Protein AF-A0A932MEW2-F1 (afdb_monomer)

Mean predicted aligned error: 4.28 Å

pLDDT: mean 93.79, std 7.32, range [57.91, 98.25]

Structure (mmCIF, N/CA/C/O backbone):
data_AF-A0A932MEW2-F1
#
_entry.id   AF-A0A932MEW2-F1
#
loop_
_atom_site.group_PDB
_atom_site.id
_atom_site.type_symbol
_atom_site.label_atom_id
_atom_site.label_alt_id
_atom_site.label_comp_id
_atom_site.label_asym_id
_atom_site.label_entity_id
_atom_site.label_seq_id
_atom_site.pdbx_PDB_ins_code
_atom_site.Cartn_x
_atom_site.Cartn_y
_atom_site.Cartn_z
_atom_site.occupancy
_atom_site.B_iso_or_equiv
_atom_site.auth_seq_id
_atom_site.auth_comp_id
_atom_site.auth_asym_id
_atom_site.auth_atom_id
_atom_site.pdbx_PDB_model_num
ATOM 1 N N . LEU A 1 1 ? -3.110 -12.913 4.296 1.00 69.75 1 LEU A N 1
ATOM 2 C CA . LEU A 1 1 ? -3.398 -11.810 5.243 1.00 69.75 1 LEU A CA 1
ATOM 3 C C . LEU A 1 1 ? -4.905 -11.767 5.448 1.00 69.75 1 LEU A C 1
ATOM 5 O O . LEU A 1 1 ? -5.595 -12.064 4.476 1.00 69.75 1 LEU A O 1
ATOM 9 N N . PRO A 1 2 ? -5.414 -11.486 6.658 1.00 81.69 2 PRO A N 1
ATOM 10 C CA . PRO A 1 2 ? -6.852 -11.320 6.845 1.00 81.69 2 PRO A CA 1
ATOM 11 C C . PRO A 1 2 ? -7.347 -10.092 6.078 1.00 81.69 2 PRO A C 1
ATOM 13 O O . PRO A 1 2 ? -6.566 -9.191 5.765 1.00 81.69 2 PRO A O 1
ATOM 16 N N . GLU A 1 3 ? -8.636 -10.089 5.750 1.00 89.00 3 GLU A N 1
ATOM 17 C CA . GLU A 1 3 ? -9.257 -9.016 4.972 1.00 89.00 3 GLU A CA 1
ATOM 18 C C . GLU A 1 3 ? -9.284 -7.693 5.742 1.00 89.00 3 GLU A C 1
ATOM 20 O O . GLU A 1 3 ? -9.046 -6.638 5.159 1.00 89.00 3 GLU A O 1
ATOM 25 N N . GLU A 1 4 ? -9.497 -7.759 7.054 1.00 94.38 4 GLU A N 1
ATOM 26 C CA . GLU A 1 4 ? -9.461 -6.624 7.968 1.00 94.38 4 GLU A CA 1
ATOM 27 C C . GLU A 1 4 ? -9.135 -7.075 9.396 1.00 94.38 4 GLU A C 1
ATOM 29 O O . GLU A 1 4 ? -9.334 -8.235 9.766 1.00 94.38 4 GLU A O 1
ATOM 34 N N . PHE A 1 5 ? -8.623 -6.143 10.19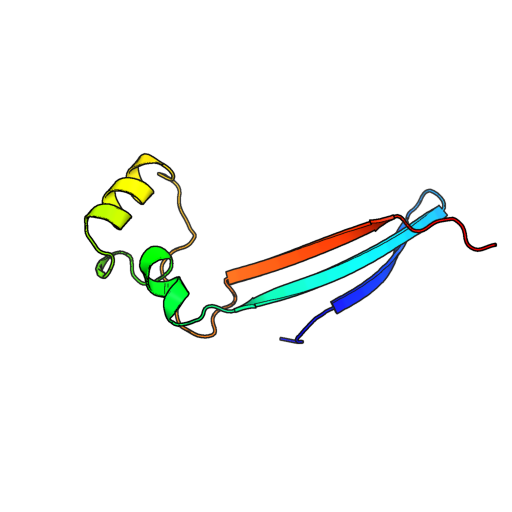5 1.00 94.88 5 PHE A N 1
ATOM 35 C CA . PHE A 1 5 ? -8.479 -6.262 11.640 1.00 94.88 5 PHE A CA 1
ATOM 36 C C . PHE A 1 5 ? -9.287 -5.158 12.308 1.00 94.88 5 PHE A C 1
ATOM 38 O O . PHE A 1 5 ? -9.191 -3.997 11.909 1.00 94.88 5 PHE A O 1
ATOM 45 N N . VAL A 1 6 ? -10.047 -5.520 13.339 1.00 96.19 6 VAL A N 1
ATOM 46 C CA . VAL A 1 6 ? -10.855 -4.585 14.123 1.00 96.19 6 VAL A CA 1
ATOM 47 C C . VAL A 1 6 ? -10.658 -4.893 15.600 1.00 96.19 6 VAL A C 1
ATOM 49 O O . VAL A 1 6 ? -10.899 -6.018 16.031 1.00 96.19 6 VAL A O 1
ATOM 52 N N . GLU A 1 7 ? -10.226 -3.903 16.375 1.00 95.56 7 GLU A N 1
ATOM 53 C CA . GLU A 1 7 ? -9.955 -4.062 17.803 1.00 95.56 7 GLU A CA 1
ATOM 54 C C . GLU A 1 7 ? -10.399 -2.823 18.585 1.00 95.56 7 GLU A C 1
ATOM 56 O O . GLU A 1 7 ? -10.255 -1.699 18.114 1.00 95.56 7 GLU A O 1
ATOM 61 N N . VAL A 1 8 ? -10.933 -3.015 19.793 1.00 95.38 8 VAL A N 1
ATOM 62 C CA . VAL A 1 8 ? -11.145 -1.918 20.746 1.00 95.38 8 VAL A CA 1
ATOM 63 C C . VAL A 1 8 ? -10.027 -1.958 21.774 1.00 95.38 8 VAL A C 1
ATOM 65 O O . VAL A 1 8 ? -9.922 -2.914 22.541 1.00 95.38 8 VAL A O 1
ATOM 68 N N . ILE A 1 9 ? -9.225 -0.901 21.819 1.00 94.00 9 ILE A N 1
ATOM 69 C CA . ILE A 1 9 ? -8.080 -0.775 22.715 1.00 94.00 9 ILE A CA 1
ATOM 70 C C . ILE A 1 9 ? -8.422 0.198 23.840 1.00 94.00 9 ILE A C 1
ATOM 72 O O . ILE A 1 9 ? -9.068 1.224 23.626 1.00 94.00 9 ILE A O 1
ATOM 76 N N . ARG A 1 10 ? -7.982 -0.126 25.059 1.00 92.62 10 ARG A N 1
ATOM 77 C CA . ARG A 1 10 ? -8.040 0.777 26.211 1.00 92.62 10 ARG A CA 1
ATOM 78 C C . ARG A 1 10 ? -6.712 1.520 26.337 1.00 92.62 10 ARG A C 1
ATOM 80 O O . ARG A 1 10 ? -5.673 0.887 26.518 1.00 92.62 10 ARG A O 1
ATOM 87 N N . ALA A 1 11 ? -6.750 2.843 26.260 1.00 85.00 11 ALA A N 1
ATOM 88 C CA . ALA A 1 11 ? -5.579 3.685 26.445 1.00 85.00 11 ALA A CA 1
ATOM 89 C C . ALA A 1 11 ? -5.182 3.781 27.936 1.00 85.00 11 ALA A C 1
ATOM 91 O O . ALA A 1 11 ? -6.009 3.527 28.822 1.00 85.00 11 ALA A O 1
ATOM 92 N N . PRO A 1 12 ? -3.926 4.159 28.249 1.00 87.56 12 PRO A N 1
ATOM 93 C CA . PRO A 1 12 ? -3.459 4.289 29.632 1.00 87.56 12 PRO A CA 1
ATOM 94 C C . PRO A 1 12 ? -4.249 5.298 30.477 1.00 87.56 12 PRO A C 1
ATOM 96 O O . PRO A 1 12 ? -4.359 5.128 31.688 1.00 87.56 12 PRO A O 1
ATOM 99 N N . ASP A 1 13 ? -4.825 6.321 29.845 1.00 87.69 13 ASP A N 1
ATOM 100 C CA . ASP A 1 13 ? -5.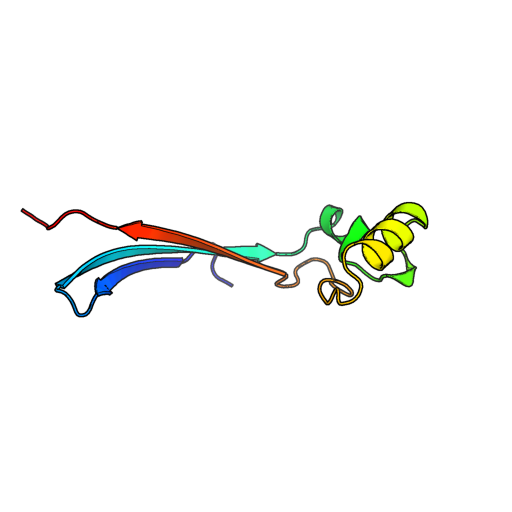670 7.340 30.481 1.00 87.69 13 ASP A CA 1
ATOM 101 C C . ASP A 1 13 ? -7.108 6.859 30.766 1.00 87.69 13 ASP A C 1
ATOM 103 O O . ASP A 1 13 ? -7.928 7.602 31.303 1.00 87.69 13 ASP A O 1
ATOM 107 N N . GLY A 1 14 ? -7.418 5.602 30.434 1.00 87.38 14 GLY A N 1
ATOM 108 C CA . GLY A 1 14 ? -8.717 4.979 30.657 1.00 87.38 14 GLY A CA 1
ATOM 109 C C . GLY A 1 14 ? -9.731 5.195 29.534 1.00 87.38 14 GLY A C 1
ATOM 110 O O . GLY A 1 14 ? -10.819 4.621 29.623 1.00 87.38 14 GLY A O 1
ATOM 111 N N . THR A 1 15 ? -9.391 5.953 28.488 1.00 89.88 15 THR A N 1
ATOM 112 C CA . THR A 1 15 ? -10.230 6.101 27.291 1.00 89.88 15 THR A CA 1
ATOM 113 C C . THR A 1 15 ? -10.206 4.837 26.426 1.00 89.88 15 THR A C 1
ATOM 115 O O . THR A 1 15 ? -9.342 3.968 26.578 1.00 89.88 15 THR A O 1
ATOM 118 N N . TYR A 1 16 ? -11.188 4.703 25.533 1.00 93.62 16 TYR A N 1
ATOM 119 C CA . TYR A 1 16 ? -11.271 3.592 24.585 1.00 93.62 16 TYR A CA 1
ATOM 120 C C . TYR A 1 16 ? -11.161 4.110 23.153 1.00 93.62 16 TYR A C 1
ATOM 122 O O . TYR A 1 16 ? -11.686 5.172 22.826 1.00 93.62 16 TYR A O 1
ATOM 130 N N . GLU A 1 17 ? -10.521 3.334 22.287 1.00 94.75 17 GLU A N 1
ATOM 131 C CA . GLU A 1 17 ? -10.369 3.629 20.865 1.00 94.75 17 GLU A CA 1
ATOM 132 C C . GLU A 1 17 ? -10.673 2.371 20.048 1.00 94.75 17 GLU A C 1
ATOM 134 O O . GLU A 1 17 ? -10.174 1.291 20.354 1.00 94.75 17 GLU A O 1
ATOM 139 N N . LEU A 1 18 ? -11.481 2.505 18.997 1.00 95.56 18 LEU A N 1
ATOM 140 C CA . LEU A 1 18 ? -11.607 1.483 17.964 1.00 95.56 18 LEU A CA 1
ATOM 141 C C . LEU A 1 18 ? -10.473 1.664 16.950 1.00 95.56 18 LEU A C 1
ATOM 143 O O . LEU A 1 18 ? -10.346 2.730 16.344 1.00 95.56 18 LEU A O 1
ATOM 147 N N . GLN A 1 19 ? -9.693 0.616 16.723 1.00 96.38 19 GLN A N 1
ATOM 148 C CA . GLN A 1 19 ? -8.695 0.540 15.667 1.00 96.38 19 GLN A CA 1
ATOM 149 C C . GLN A 1 19 ? -9.173 -0.398 14.563 1.00 96.38 19 GLN A C 1
ATOM 151 O O . GLN A 1 19 ? -9.596 -1.524 14.820 1.00 96.38 19 GLN A O 1
ATOM 156 N N . TYR A 1 20 ? -9.092 0.080 13.326 1.00 96.88 20 TYR A N 1
ATOM 157 C CA . TYR A 1 20 ? -9.387 -0.672 12.114 1.00 96.88 20 TYR A CA 1
ATOM 158 C C . TYR A 1 20 ? -8.157 -0.672 11.211 1.00 96.88 20 TYR A C 1
ATOM 160 O O . TYR A 1 20 ? -7.580 0.387 10.950 1.00 96.88 20 TYR A O 1
ATOM 168 N N . LEU A 1 21 ? -7.775 -1.839 10.698 1.00 97.31 21 LEU A N 1
ATOM 169 C CA . LEU A 1 21 ? -6.669 -1.985 9.761 1.00 97.31 21 LEU A CA 1
ATOM 170 C C . LEU A 1 21 ? -7.087 -2.855 8.578 1.00 97.31 21 LEU A C 1
ATOM 172 O O . LEU A 1 21 ? -7.505 -3.996 8.759 1.00 97.31 21 LEU A O 1
ATOM 176 N N . ARG A 1 22 ? -6.896 -2.351 7.358 1.00 97.31 22 ARG A N 1
ATOM 177 C CA . ARG A 1 22 ? -7.129 -3.109 6.124 1.00 97.31 22 ARG A CA 1
ATOM 178 C C . ARG A 1 22 ? -5.881 -3.119 5.246 1.00 97.31 22 ARG A C 1
ATOM 180 O O . ARG A 1 22 ? -5.433 -2.038 4.857 1.00 97.31 22 ARG A O 1
ATOM 187 N N . PRO A 1 23 ? -5.317 -4.287 4.892 1.00 97.50 23 PRO A N 1
ATOM 188 C CA . PRO A 1 23 ? -4.176 -4.346 3.989 1.00 97.50 23 PRO A CA 1
ATOM 189 C C . PRO A 1 23 ? -4.541 -3.833 2.590 1.00 97.50 23 PRO A C 1
ATOM 191 O O . PRO A 1 23 ? -5.626 -4.083 2.067 1.00 97.50 23 PRO A O 1
ATOM 194 N N . ILE A 1 24 ? -3.593 -3.141 1.966 1.00 97.44 24 ILE A N 1
ATOM 195 C CA . ILE A 1 24 ? -3.641 -2.741 0.562 1.00 97.44 24 ILE A CA 1
ATOM 196 C C . ILE A 1 24 ? -2.784 -3.746 -0.197 1.00 97.44 24 ILE A C 1
ATOM 198 O O . ILE A 1 24 ? -1.556 -3.733 -0.083 1.00 97.44 24 ILE A O 1
ATOM 202 N N . LEU A 1 25 ? -3.436 -4.620 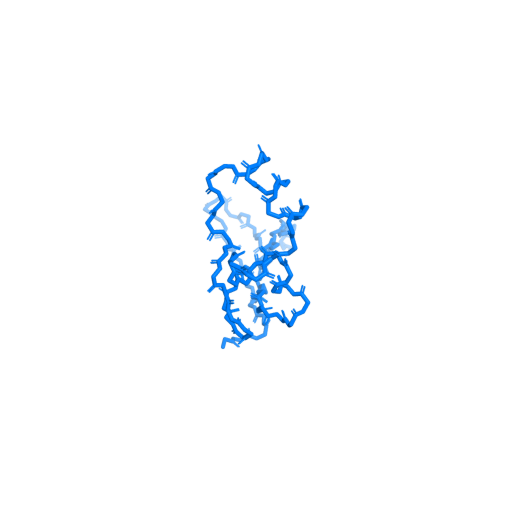-0.955 1.00 97.31 25 LEU A N 1
ATOM 203 C CA . LEU A 1 25 ? -2.758 -5.530 -1.870 1.00 97.31 25 LEU A CA 1
ATOM 204 C C . LEU A 1 25 ? -2.647 -4.887 -3.250 1.00 97.31 25 LEU A C 1
ATOM 206 O O . LEU A 1 25 ? -3.562 -4.200 -3.708 1.00 97.31 25 LEU A O 1
ATOM 210 N N . VAL A 1 26 ? -1.508 -5.099 -3.898 1.00 98.19 26 VAL A N 1
ATOM 211 C CA . VAL A 1 26 ? -1.236 -4.568 -5.232 1.00 98.19 26 VAL A CA 1
ATOM 212 C C . VAL A 1 26 ? -2.095 -5.293 -6.261 1.00 98.19 26 VAL A C 1
ATOM 214 O O . VAL A 1 26 ? -2.064 -6.516 -6.378 1.00 98.19 26 VAL A O 1
ATOM 217 N N . ASP A 1 27 ? -2.835 -4.518 -7.044 1.00 97.81 27 ASP A N 1
ATOM 218 C CA . ASP A 1 27 ? -3.610 -4.991 -8.190 1.00 97.81 27 ASP A CA 1
ATOM 219 C C . ASP A 1 27 ? -2.950 -4.506 -9.496 1.00 97.81 27 ASP A C 1
ATOM 221 O O . ASP A 1 27 ? -2.092 -3.620 -9.482 1.00 97.81 27 ASP A O 1
ATOM 225 N N . ARG A 1 28 ? -3.348 -5.041 -10.654 1.00 97.75 28 ARG A N 1
ATOM 226 C CA . ARG A 1 28 ? -2.744 -4.731 -11.965 1.00 97.75 28 ARG A CA 1
ATOM 227 C C . ARG A 1 28 ? -2.661 -3.232 -12.245 1.00 97.75 28 ARG A C 1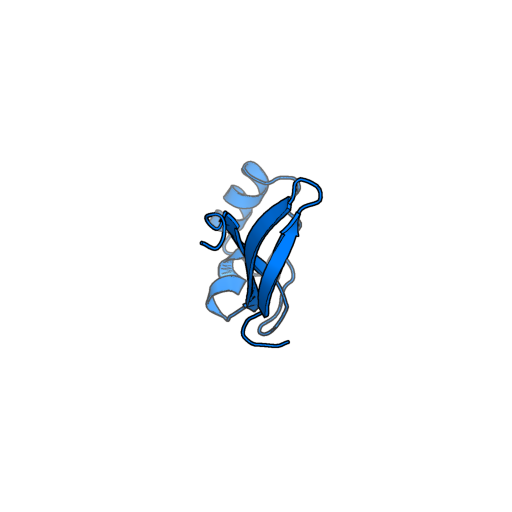
ATOM 229 O O . ARG A 1 28 ? -1.642 -2.753 -12.731 1.00 97.75 28 ARG A O 1
ATOM 236 N N . ARG A 1 29 ? -3.709 -2.479 -11.901 1.00 96.62 29 ARG A N 1
ATOM 237 C CA . ARG A 1 29 ? -3.761 -1.019 -12.101 1.00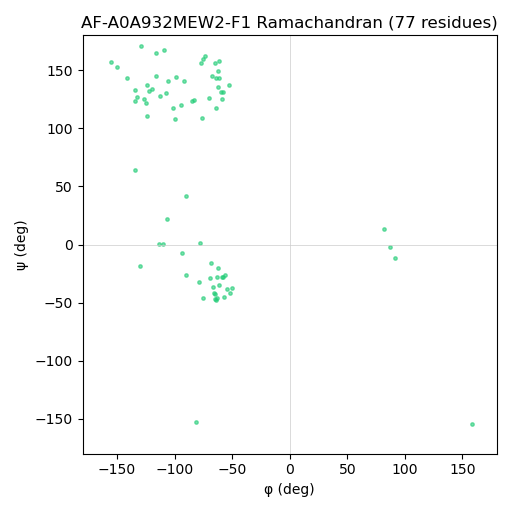 96.62 29 ARG A CA 1
ATOM 238 C C . ARG A 1 29 ? -2.706 -0.255 -11.296 1.00 96.62 29 ARG A C 1
ATOM 240 O O . ARG A 1 29 ? -2.285 0.818 -11.708 1.00 96.62 29 ARG A O 1
ATOM 247 N N . CYS A 1 30 ? -2.274 -0.799 -10.160 1.00 97.94 30 CYS A N 1
ATOM 248 C CA . CYS A 1 30 ? -1.268 -0.176 -9.305 1.00 97.94 30 CYS A CA 1
ATOM 249 C C . CYS A 1 30 ? 0.116 -0.182 -9.972 1.00 97.94 30 CYS A C 1
ATOM 251 O O . CYS A 1 30 ? 0.922 0.715 -9.731 1.00 97.94 30 CYS A O 1
ATOM 253 N N . LEU A 1 31 ? 0.384 -1.169 -10.835 1.00 97.69 31 LEU A N 1
ATOM 254 C CA . LEU A 1 31 ? 1.697 -1.377 -11.447 1.00 97.69 31 LEU A CA 1
ATOM 255 C C . LEU A 1 31 ? 2.097 -0.291 -12.448 1.00 97.69 31 LEU A C 1
ATOM 257 O O . LEU A 1 31 ? 3.281 -0.166 -12.738 1.00 97.69 31 LEU A O 1
ATOM 261 N N . ALA A 1 32 ? 1.151 0.532 -12.910 1.00 96.25 32 ALA A N 1
ATOM 262 C CA . ALA A 1 32 ? 1.446 1.674 -13.776 1.00 96.25 32 ALA A CA 1
ATOM 263 C C . ALA A 1 32 ? 2.436 2.672 -13.141 1.00 96.25 32 ALA A C 1
ATOM 265 O O . ALA A 1 32 ? 3.166 3.343 -13.867 1.00 96.25 32 ALA A O 1
ATOM 266 N N . CYS A 1 33 ? 2.462 2.749 -11.803 1.00 95.81 33 CYS A N 1
ATOM 267 C CA . CYS A 1 33 ? 3.351 3.640 -11.048 1.00 95.81 33 CYS A CA 1
ATOM 268 C C . CYS A 1 33 ? 4.127 2.933 -9.926 1.00 95.81 33 CYS A C 1
ATOM 270 O O . CYS A 1 33 ? 5.107 3.479 -9.436 1.00 95.81 33 CYS A O 1
ATOM 272 N N . HIS A 1 34 ? 3.685 1.751 -9.485 1.00 97.50 34 HIS A N 1
ATOM 273 C CA . HIS A 1 34 ? 4.294 1.014 -8.371 1.00 97.50 34 HIS A CA 1
ATOM 274 C C . HIS A 1 34 ? 4.955 -0.309 -8.804 1.00 97.50 34 HIS A C 1
ATOM 276 O O . HIS A 1 34 ? 5.496 -1.020 -7.963 1.00 97.50 34 HIS A O 1
ATOM 282 N N . GLY A 1 35 ? 4.920 -0.656 -10.095 1.00 96.69 35 GLY A N 1
ATOM 283 C CA . GLY A 1 35 ? 5.573 -1.852 -10.645 1.00 96.69 35 GLY A CA 1
ATOM 284 C C . GLY A 1 35 ? 7.069 -1.655 -10.899 1.00 96.69 35 GLY A C 1
ATOM 285 O O . GLY A 1 35 ? 7.704 -0.823 -10.257 1.00 96.69 35 GLY A O 1
ATOM 286 N N . ASP A 1 36 ? 7.636 -2.395 -11.854 1.00 97.00 36 ASP A N 1
ATOM 287 C CA . ASP A 1 36 ? 9.021 -2.191 -12.293 1.00 97.00 36 ASP A CA 1
ATOM 288 C C . ASP A 1 36 ? 9.176 -0.798 -12.928 1.00 97.00 36 ASP A C 1
ATOM 290 O O . ASP A 1 36 ? 8.579 -0.556 -13.988 1.00 97.00 36 ASP A O 1
ATOM 294 N N . PRO A 1 37 ? 10.004 0.098 -12.350 1.00 95.38 37 PRO A N 1
ATOM 295 C CA . PRO A 1 37 ? 10.254 1.406 -12.919 1.00 95.38 37 PRO A CA 1
ATOM 296 C C . PRO A 1 37 ? 10.624 1.350 -14.389 1.00 95.38 37 PRO A C 1
ATOM 298 O O . PRO A 1 37 ? 10.182 2.221 -15.122 1.00 95.38 37 PRO A O 1
ATOM 301 N N . ALA A 1 38 ? 11.390 0.355 -14.857 1.00 94.81 38 ALA A N 1
ATOM 302 C CA . ALA A 1 38 ? 11.789 0.205 -16.261 1.00 94.81 38 ALA A CA 1
ATOM 303 C C . ALA A 1 38 ? 10.593 0.158 -17.230 1.00 94.81 38 ALA A C 1
ATOM 305 O O . ALA A 1 38 ? 10.720 0.589 -18.373 1.00 94.81 38 ALA A O 1
ATOM 306 N N . THR A 1 39 ? 9.425 -0.274 -16.754 1.00 95.50 39 THR A N 1
ATOM 307 C CA . THR A 1 39 ? 8.199 -0.423 -17.552 1.00 95.50 39 THR A CA 1
ATOM 308 C C . THR A 1 39 ? 7.271 0.792 -17.520 1.00 95.50 39 THR A C 1
ATOM 310 O O . THR A 1 39 ? 6.294 0.835 -18.267 1.00 95.50 39 THR A O 1
ATOM 313 N N . PHE A 1 40 ? 7.554 1.790 -16.676 1.00 96.50 40 PHE A N 1
ATOM 314 C CA . PHE A 1 40 ? 6.711 2.980 -16.564 1.00 96.50 40 PHE A CA 1
ATOM 315 C C . PHE A 1 40 ? 6.772 3.819 -17.834 1.00 96.50 40 PHE A C 1
ATOM 317 O O . PHE A 1 40 ? 7.837 3.977 -18.441 1.00 96.50 40 PHE A O 1
ATOM 324 N N . ILE A 1 41 ? 5.640 4.435 -18.181 1.00 97.06 41 ILE A N 1
ATOM 325 C CA . ILE A 1 41 ? 5.621 5.431 -19.251 1.00 97.06 41 ILE A CA 1
ATOM 326 C C . ILE A 1 41 ? 6.541 6.612 -18.882 1.00 97.06 41 ILE A C 1
ATOM 328 O O . ILE A 1 41 ? 6.622 6.974 -17.697 1.00 97.06 41 ILE A O 1
ATOM 332 N N . PRO A 1 42 ? 7.255 7.208 -19.856 1.00 96.94 42 PRO A N 1
ATOM 333 C CA . PRO A 1 42 ? 8.275 8.220 -19.581 1.00 96.94 42 PRO A CA 1
ATOM 334 C C . PRO A 1 42 ? 7.774 9.397 -18.739 1.00 96.94 42 PRO A C 1
ATOM 336 O O . PRO A 1 42 ? 8.484 9.862 -17.847 1.00 96.94 42 PRO A O 1
ATOM 339 N N . GLU A 1 43 ? 6.538 9.838 -18.967 1.00 96.75 43 GLU A N 1
ATOM 340 C CA . GLU A 1 43 ? 5.925 10.972 -18.276 1.00 96.75 43 GLU A CA 1
ATOM 341 C C . GLU A 1 43 ? 5.718 10.677 -16.786 1.00 96.75 43 GLU A C 1
ATOM 343 O O . GLU A 1 43 ? 6.022 11.515 -15.938 1.00 96.75 43 GLU A O 1
ATOM 348 N N . VAL A 1 44 ? 5.263 9.464 -16.448 1.00 95.88 44 VAL A N 1
ATOM 349 C CA . VAL A 1 44 ? 5.099 9.029 -15.052 1.00 95.88 44 VAL A CA 1
ATOM 350 C C . VAL A 1 44 ? 6.456 8.951 -14.370 1.00 95.88 44 VAL A C 1
ATOM 352 O O . VAL A 1 44 ? 6.621 9.511 -13.287 1.00 95.88 44 VAL A O 1
ATOM 355 N N . ARG A 1 45 ? 7.452 8.330 -15.015 1.00 95.50 45 ARG A N 1
ATOM 356 C CA . ARG A 1 45 ? 8.813 8.251 -14.467 1.00 95.50 45 ARG A CA 1
ATOM 357 C C . ARG A 1 45 ? 9.381 9.643 -14.183 1.00 95.50 45 ARG A C 1
ATOM 359 O O . ARG A 1 45 ? 9.949 9.852 -13.115 1.00 95.50 45 ARG A O 1
ATOM 366 N N . ALA A 1 46 ? 9.221 10.583 -15.114 1.00 96.31 46 ALA A N 1
ATOM 367 C CA . ALA A 1 46 ? 9.717 11.947 -14.963 1.00 96.31 46 ALA A CA 1
ATOM 368 C C . ALA A 1 46 ? 9.047 12.674 -13.785 1.00 96.31 46 ALA A C 1
ATOM 370 O O . ALA A 1 46 ? 9.736 13.267 -12.955 1.00 96.31 46 ALA A O 1
ATOM 371 N N . VAL A 1 47 ? 7.716 12.581 -13.668 1.00 96.56 47 VAL A N 1
ATOM 372 C CA . VAL A 1 47 ? 6.968 13.201 -12.562 1.00 96.56 47 VAL A CA 1
ATOM 373 C C . VAL A 1 47 ? 7.339 12.577 -11.218 1.00 96.56 47 VAL A C 1
ATOM 375 O O . VAL A 1 47 ? 7.529 13.312 -10.248 1.00 96.56 47 VAL A O 1
ATOM 378 N N . LEU A 1 48 ? 7.468 11.249 -11.149 1.00 95.75 48 LEU A N 1
ATOM 379 C CA . LEU A 1 48 ? 7.864 10.556 -9.923 1.00 95.75 48 LEU A CA 1
ATOM 380 C C . LEU A 1 48 ? 9.282 10.949 -9.499 1.00 95.75 48 LEU A C 1
ATOM 382 O O . LEU A 1 48 ? 9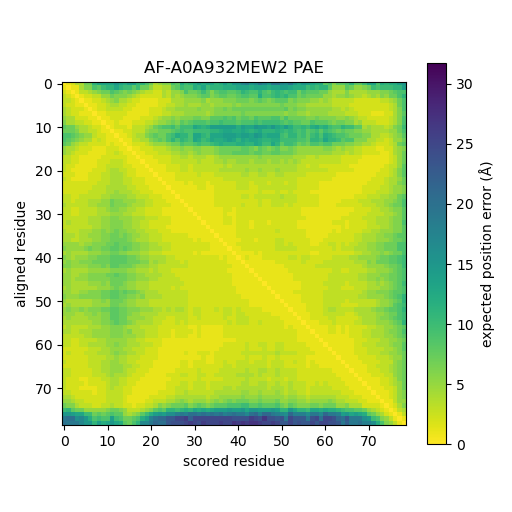.465 11.360 -8.359 1.00 95.75 48 LEU A O 1
ATOM 386 N N . ALA A 1 49 ? 10.252 10.940 -10.417 1.00 94.50 49 ALA A N 1
ATOM 387 C CA . ALA A 1 49 ? 11.628 11.344 -10.121 1.00 94.50 49 ALA A CA 1
ATOM 388 C C . ALA A 1 49 ? 11.733 12.808 -9.658 1.00 94.50 49 ALA A C 1
ATOM 390 O O . ALA A 1 49 ? 12.554 13.128 -8.802 1.00 94.50 49 ALA A O 1
ATOM 391 N N . GLN A 1 50 ? 10.894 13.699 -10.199 1.00 97.38 50 GLN A N 1
ATOM 392 C CA . GLN A 1 50 ? 10.875 15.108 -9.809 1.00 97.38 50 GLN A CA 1
AT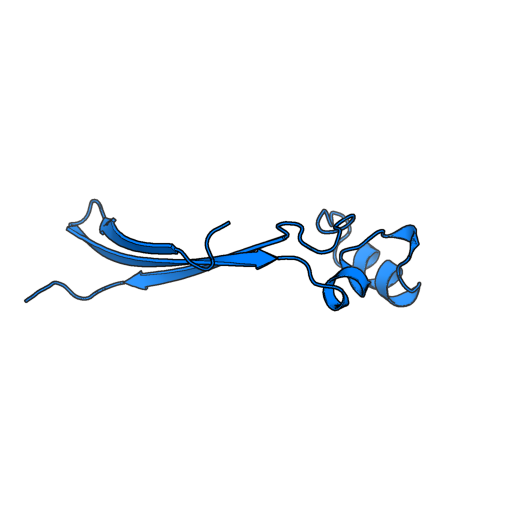OM 393 C C . GLN A 1 50 ? 10.214 15.336 -8.443 1.00 97.38 50 GLN A C 1
ATOM 395 O O . GLN A 1 50 ? 10.715 16.119 -7.638 1.00 97.38 50 GLN A O 1
ATOM 400 N N . ARG A 1 51 ? 9.050 14.722 -8.200 1.00 97.75 51 ARG A N 1
ATOM 401 C CA . ARG A 1 51 ? 8.226 15.007 -7.011 1.00 97.75 51 ARG A CA 1
ATOM 402 C C . ARG A 1 51 ? 8.558 14.123 -5.816 1.00 97.75 51 ARG A C 1
ATOM 404 O O . ARG A 1 51 ? 8.327 14.532 -4.683 1.00 97.75 51 ARG A O 1
ATOM 411 N N . TYR A 1 52 ? 9.084 12.933 -6.075 1.00 96.88 52 TYR A N 1
ATOM 412 C CA . TYR A 1 52 ? 9.387 11.909 -5.084 1.00 96.88 52 TYR A CA 1
ATOM 413 C C . TYR A 1 52 ? 10.790 11.327 -5.353 1.00 96.88 52 TYR A C 1
ATOM 415 O O . TYR A 1 52 ? 10.922 10.150 -5.679 1.00 96.88 52 TYR A O 1
ATOM 423 N N . PRO A 1 53 ? 11.863 12.132 -5.231 1.00 94.81 53 PRO A N 1
ATOM 424 C CA . PRO A 1 53 ? 13.229 11.699 -5.556 1.00 94.81 53 PRO A CA 1
ATOM 425 C C . PRO A 1 53 ? 13.738 10.536 -4.687 1.00 94.81 53 PRO A C 1
ATOM 427 O O . PRO A 1 53 ? 14.664 9.832 -5.078 1.00 94.81 53 PRO A O 1
ATOM 430 N N . GLU A 1 54 ? 13.122 10.317 -3.524 1.00 96.88 54 GLU A N 1
ATOM 431 C CA . GLU A 1 54 ? 13.433 9.223 -2.600 1.00 96.88 54 GLU A CA 1
ATOM 432 C C . GLU A 1 54 ? 12.355 8.125 -2.604 1.00 96.88 54 GLU A C 1
ATOM 434 O O . GLU A 1 54 ? 12.212 7.395 -1.620 1.00 96.88 54 GLU A O 1
ATOM 439 N N . ASP A 1 55 ? 11.554 8.026 -3.673 1.00 95.81 55 ASP A N 1
ATOM 440 C CA . ASP A 1 55 ? 10.463 7.056 -3.747 1.00 95.81 55 ASP A CA 1
ATOM 441 C C . ASP A 1 55 ? 10.967 5.614 -3.586 1.00 95.81 55 ASP A C 1
ATOM 443 O O . ASP A 1 55 ? 11.836 5.135 -4.316 1.00 95.81 55 ASP A O 1
ATOM 447 N N . ARG A 1 56 ? 10.378 4.908 -2.619 1.00 95.81 56 ARG A N 1
ATOM 448 C CA . ARG A 1 56 ? 10.626 3.484 -2.344 1.00 95.81 56 ARG A CA 1
ATOM 449 C C . ARG A 1 56 ? 9.431 2.611 -2.706 1.00 95.81 56 ARG A C 1
ATOM 451 O O . ARG A 1 56 ? 9.471 1.406 -2.487 1.00 95.81 56 ARG A O 1
ATOM 458 N N . ALA A 1 57 ? 8.354 3.199 -3.217 1.00 96.94 57 ALA A N 1
ATOM 459 C CA . ALA A 1 57 ? 7.109 2.510 -3.500 1.00 96.94 57 ALA A CA 1
ATOM 460 C C . ALA A 1 57 ? 7.062 1.929 -4.922 1.00 96.94 57 ALA A C 1
ATOM 462 O O . ALA A 1 57 ? 6.027 2.002 -5.580 1.00 96.94 57 ALA A O 1
ATOM 463 N N . THR A 1 58 ? 8.153 1.342 -5.403 1.00 96.38 58 THR A N 1
ATOM 464 C CA . THR A 1 58 ? 8.229 0.720 -6.733 1.00 96.38 58 THR A CA 1
ATOM 465 C C . THR A 1 58 ? 8.782 -0.700 -6.636 1.00 96.38 58 THR A C 1
ATOM 467 O O . THR A 1 58 ? 9.230 -1.128 -5.574 1.00 96.38 58 THR A O 1
ATOM 470 N N . GLY A 1 59 ? 8.726 -1.448 -7.736 1.00 97.12 59 GLY A N 1
ATOM 471 C CA . GLY A 1 59 ? 9.187 -2.834 -7.806 1.00 97.12 59 GLY A CA 1
ATOM 472 C C . GLY A 1 59 ? 8.182 -3.864 -7.286 1.00 97.12 59 GLY A C 1
ATOM 473 O O . GLY A 1 59 ? 8.560 -5.012 -7.080 1.00 97.12 59 GLY A O 1
ATOM 474 N N . TYR A 1 60 ? 6.918 -3.483 -7.081 1.00 98.25 60 TYR A N 1
ATOM 475 C CA . TYR A 1 60 ? 5.879 -4.408 -6.633 1.00 98.25 60 TYR A CA 1
ATOM 476 C C . TYR A 1 60 ? 5.370 -5.324 -7.756 1.00 98.25 60 TYR A C 1
ATOM 478 O O . TYR A 1 60 ? 5.381 -4.968 -8.938 1.00 98.25 60 TYR A O 1
AT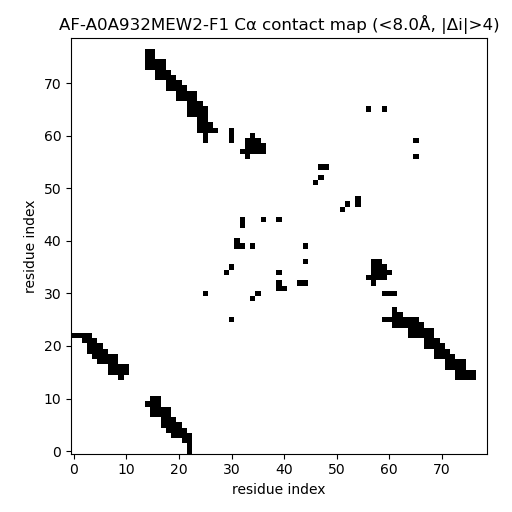OM 486 N N . ALA A 1 61 ? 4.818 -6.468 -7.359 1.00 98.19 61 ALA A N 1
ATOM 487 C CA . ALA A 1 61 ? 4.061 -7.402 -8.183 1.00 98.19 61 ALA A CA 1
ATOM 488 C C . ALA A 1 61 ? 2.596 -7.515 -7.717 1.00 98.19 61 ALA A C 1
ATOM 490 O O . ALA A 1 61 ? 2.227 -7.099 -6.619 1.00 98.19 61 ALA A O 1
ATOM 491 N N . VAL A 1 62 ? 1.726 -8.079 -8.564 1.00 98.19 62 VAL A N 1
ATOM 492 C CA . VAL A 1 62 ? 0.320 -8.336 -8.196 1.00 98.19 62 VAL A CA 1
ATOM 493 C C . VAL A 1 62 ? 0.257 -9.270 -6.988 1.00 98.19 62 VAL A C 1
ATOM 495 O O . VAL A 1 62 ? 0.867 -10.335 -6.997 1.00 98.19 62 VAL A O 1
ATOM 498 N N . GLY A 1 63 ? -0.536 -8.893 -5.986 1.00 97.00 63 GLY A N 1
ATOM 499 C CA . GLY A 1 63 ? -0.702 -9.637 -4.739 1.00 97.00 63 GLY A CA 1
ATOM 500 C C . GLY A 1 63 ? 0.254 -9.218 -3.622 1.00 97.00 63 GLY A C 1
ATOM 501 O O . GLY A 1 63 ? 0.004 -9.578 -2.471 1.00 97.00 63 GLY A O 1
ATOM 502 N N . ASP A 1 64 ? 1.286 -8.422 -3.917 1.00 97.94 64 ASP A N 1
ATOM 503 C CA . ASP A 1 64 ? 2.191 -7.915 -2.887 1.00 97.94 64 ASP A CA 1
ATOM 504 C C . ASP A 1 64 ? 1.462 -7.021 -1.882 1.00 97.94 64 ASP A C 1
ATOM 506 O O . ASP A 1 64 ? 0.520 -6.290 -2.212 1.00 97.94 64 ASP A O 1
ATOM 510 N N . LEU A 1 65 ? 1.948 -7.031 -0.640 1.00 96.81 65 LEU A N 1
ATOM 511 C CA . LEU A 1 65 ? 1.499 -6.102 0.386 1.00 96.81 65 LEU A CA 1
ATOM 512 C C . LEU A 1 65 ? 2.122 -4.721 0.145 1.00 96.81 65 LEU A C 1
ATOM 514 O O . LEU A 1 65 ? 3.307 -4.505 0.399 1.00 96.81 65 LEU A O 1
ATOM 518 N N . ARG A 1 66 ? 1.304 -3.758 -0.286 1.00 97.19 66 ARG A N 1
ATOM 519 C CA . ARG A 1 66 ? 1.728 -2.363 -0.486 1.00 97.19 66 ARG A CA 1
ATOM 520 C C . ARG A 1 66 ? 1.800 -1.575 0.820 1.00 97.19 66 ARG A C 1
ATOM 522 O O . ARG A 1 66 ? 2.578 -0.628 0.929 1.00 97.19 66 ARG A O 1
ATOM 529 N N . GLY A 1 67 ? 0.935 -1.910 1.769 1.00 95.94 67 GLY A N 1
ATOM 530 C CA . GLY A 1 67 ? 0.726 -1.178 3.014 1.00 95.94 67 GLY A CA 1
ATOM 531 C C . GLY A 1 67 ? -0.650 -1.491 3.592 1.00 95.94 67 GLY A C 1
ATOM 532 O O . GLY A 1 67 ? -1.211 -2.548 3.309 1.00 95.94 67 GLY A O 1
ATOM 533 N N . ALA A 1 68 ? -1.215 -0.576 4.375 1.00 97.00 68 ALA A N 1
ATOM 534 C CA . ALA A 1 68 ? -2.551 -0.729 4.936 1.00 97.00 68 ALA A CA 1
ATOM 535 C C . ALA A 1 68 ? -3.238 0.626 5.132 1.00 97.00 68 ALA A C 1
ATOM 537 O O . ALA A 1 68 ? -2.577 1.642 5.346 1.00 97.00 68 ALA A O 1
ATOM 538 N N . VAL A 1 69 ? -4.568 0.625 5.095 1.00 97.25 69 VAL A N 1
ATOM 539 C CA . VAL A 1 69 ? -5.388 1.721 5.610 1.00 97.25 69 VAL A CA 1
ATOM 540 C C . VAL A 1 69 ? -5.579 1.487 7.103 1.00 97.25 69 VAL A C 1
ATOM 542 O O . VAL A 1 69 ? -6.067 0.430 7.495 1.00 97.25 69 VAL A O 1
ATOM 545 N N . SER A 1 70 ? -5.197 2.467 7.920 1.00 96.94 70 SER A N 1
ATOM 546 C CA . SER A 1 70 ? -5.392 2.459 9.371 1.00 96.94 70 SER A CA 1
ATOM 547 C C . SER A 1 70 ? -6.388 3.547 9.747 1.00 96.94 70 SER A C 1
ATOM 549 O O . SER A 1 70 ? -6.189 4.707 9.391 1.00 96.94 70 SER A O 1
ATOM 551 N N . VAL A 1 71 ? -7.425 3.194 10.502 1.00 96.94 71 VAL A N 1
ATOM 552 C CA . VAL A 1 71 ? -8.411 4.134 11.045 1.00 96.94 71 VAL A CA 1
ATOM 553 C C . VAL A 1 71 ? -8.460 3.973 12.558 1.00 96.94 71 VAL A C 1
ATOM 555 O O . VAL A 1 71 ? -8.430 2.857 13.073 1.00 96.94 71 VAL A O 1
ATOM 558 N N . ARG A 1 72 ? -8.513 5.101 13.263 1.00 95.38 72 ARG A N 1
ATOM 559 C CA . ARG A 1 72 ? -8.623 5.168 14.719 1.00 95.38 72 ARG A CA 1
ATOM 560 C C . ARG A 1 72 ? -9.802 6.051 15.086 1.00 95.38 72 ARG A C 1
ATOM 562 O O . ARG A 1 72 ? -9.885 7.181 14.607 1.00 95.38 72 ARG A O 1
ATOM 569 N N . VAL A 1 73 ? -10.717 5.525 15.891 1.00 95.31 73 VAL A N 1
ATOM 570 C CA . VAL A 1 73 ? -11.936 6.226 16.303 1.00 95.31 73 VAL A CA 1
ATOM 571 C C . VAL A 1 73 ? -11.984 6.263 17.828 1.00 95.31 73 VAL A C 1
ATOM 573 O O . VAL A 1 73 ? -12.190 5.213 18.443 1.00 95.31 73 VAL A O 1
ATOM 576 N N . PRO A 1 74 ? -11.818 7.442 18.454 1.00 94.12 74 PRO A N 1
ATOM 577 C CA . PRO A 1 74 ? -12.058 7.600 19.881 1.00 94.12 74 PRO A CA 1
ATOM 578 C C . PRO A 1 74 ? -13.498 7.209 20.209 1.00 94.12 74 PRO A C 1
ATOM 580 O O . PRO A 1 74 ? -14.438 7.654 19.546 1.00 94.12 74 PRO A O 1
ATOM 583 N N . LEU A 1 75 ? -13.678 6.375 21.226 1.00 91.50 75 LEU A N 1
ATOM 584 C CA . LEU A 1 75 ? -14.992 5.960 21.690 1.00 91.50 75 LEU A CA 1
ATOM 585 C C . LEU A 1 75 ? -15.394 6.784 22.917 1.00 91.50 75 LEU A C 1
ATOM 587 O O . LEU A 1 75 ? -14.546 7.096 23.759 1.00 91.50 75 LEU A O 1
ATOM 591 N N . PRO A 1 76 ? -16.686 7.124 23.053 1.00 82.75 76 PRO A N 1
ATOM 592 C CA . PRO A 1 76 ? -17.174 7.72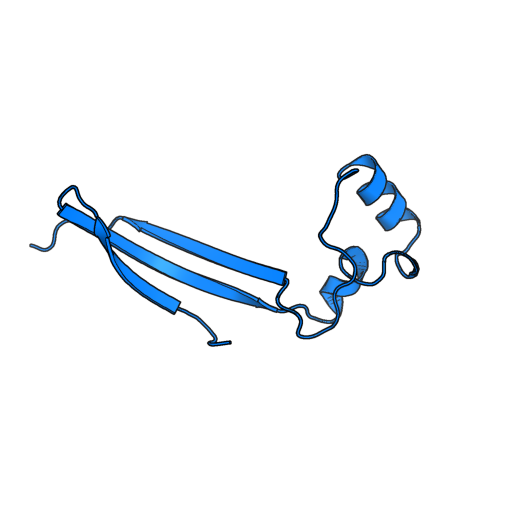8 24.279 1.00 82.75 76 PRO A CA 1
ATOM 593 C C . PRO A 1 76 ? -16.982 6.764 25.465 1.00 82.75 76 PRO A C 1
ATOM 595 O O . PRO A 1 76 ? -16.902 5.544 25.268 1.00 82.75 76 PRO A O 1
ATOM 598 N N . PRO A 1 77 ? -16.941 7.283 26.705 1.00 72.94 77 PRO A N 1
ATOM 599 C CA . PRO A 1 77 ? -16.996 6.443 27.895 1.00 72.94 77 PRO A CA 1
ATOM 600 C C . PRO A 1 77 ? -18.214 5.515 27.805 1.00 72.94 77 PRO A C 1
ATOM 602 O O . PRO A 1 77 ? -19.293 5.958 27.403 1.00 72.94 77 PRO A O 1
ATOM 605 N N . ARG A 1 78 ? -18.059 4.232 28.160 1.00 64.06 78 ARG A N 1
ATOM 606 C CA . ARG A 1 78 ? -19.239 3.372 28.325 1.00 64.06 78 ARG A CA 1
ATOM 607 C C . ARG A 1 78 ? -20.098 3.947 29.463 1.00 64.06 78 ARG A C 1
ATOM 609 O O . ARG A 1 78 ? -19.504 4.334 30.471 1.00 64.06 78 ARG A O 1
ATOM 616 N N . PRO A 1 79 ? -21.430 4.034 29.290 1.00 57.91 79 PRO A N 1
ATOM 617 C CA . PRO A 1 79 ? -22.330 4.424 30.370 1.00 57.91 79 PRO A CA 1
ATOM 618 C C . PRO A 1 79 ? -22.251 3.452 31.551 1.00 57.91 79 PRO A C 1
ATOM 620 O O . PRO A 1 79 ? -21.919 2.262 31.323 1.00 57.91 79 PRO A O 1
#

Solvent-accessible surface area (backbone atoms only — not comparable to full-atom values): 4841 Å² total; per-residue (Å²): 131,73,80,63,47,78,46,78,46,75,47,96,89,72,48,39,30,41,40,39,40,31,66,37,61,33,46,76,81,49,40,65,76,24,10,53,72,91,75,35,55,70,68,59,51,52,51,43,52,71,78,39,74,82,68,75,71,51,64,51,54,75,68,38,81,75,50,62,53,77,48,79,42,81,44,78,81,80,131

Secondary structure (DSSP, 8-state):
--S-EEEEEE-TTS-EEEEEEEEEE--GGGHHHHS-GGGS-HHHHHHHHHH-TT----S--TT-EEEEEEEEEEEPPP-

Sequence (79 aa):
LPEEFVEVIRAPDGTYELQYLRPILVDRRCLACHGDPATFIPEVRAVLAQRYPEDRATGYAVGDLRGAVSVRVPLPPRP

Nearest PDB structures (foldseek):
  7o5y-assembly1_B  TM=6.680E-01  e=1.057E+00  Streptococcus sanguinis
  5nzz-assembly3_C  TM=3.665E-01  e=2.416E+00  Homo sapiens
  6bhx-assembly1_C  TM=4.359E-01  e=2.744E+00  Bacillus subtilis subsp. subtilis str. 168
  5nzz-assembly1_A  TM=3.772E-01  e=2.925E+00  Homo sapiens
  5nzz-assembly4_D  TM=3.592E-01  e=5.185E+00  Homo sapiens

Radius of gyration: 18.39 Å; Cα contacts (8 Å, |Δi|>4): 122; chains: 1; bounding box: 36×27×50 Å

Foldseek 3Di:
DDQKDWDWDQDPVRWIKIKIKGWDFDDPVNCLQQAALVPHDPVSNVCCCVVPVPDPRHRDDGGDGSDIDMDMGTDDPDD